Protein AF-A0A0P0M396-F1 (afdb_monomer)

Structure (mmCIF, N/CA/C/O backbone):
data_AF-A0A0P0M396-F1
#
_entry.id   AF-A0A0P0M396-F1
#
loop_
_atom_site.group_PDB
_atom_site.id
_atom_site.type_symbol
_atom_site.label_atom_id
_atom_site.label_alt_id
_atom_site.label_comp_id
_atom_site.label_asym_id
_atom_site.label_entity_id
_atom_site.label_seq_id
_atom_site.pdbx_PDB_ins_code
_atom_site.Cartn_x
_atom_site.Cartn_y
_atom_site.Cartn_z
_atom_site.occupancy
_atom_site.B_iso_or_equiv
_atom_site.auth_seq_id
_atom_site.auth_comp_id
_atom_site.auth_asym_id
_atom_site.auth_atom_id
_atom_site.pdbx_PDB_model_num
ATOM 1 N N . MET A 1 1 ? 6.995 9.177 -18.833 1.00 47.44 1 MET A N 1
ATOM 2 C CA . MET A 1 1 ? 6.572 8.705 -17.502 1.00 47.44 1 MET A CA 1
ATOM 3 C C . MET A 1 1 ? 5.441 7.715 -17.741 1.00 47.44 1 MET A C 1
ATOM 5 O O . MET A 1 1 ? 4.338 8.155 -18.024 1.00 47.44 1 MET A O 1
ATOM 9 N N . ASN A 1 2 ? 5.735 6.409 -17.761 1.00 59.56 2 ASN A N 1
ATOM 10 C CA . ASN A 1 2 ? 4.745 5.341 -18.008 1.00 59.56 2 ASN A CA 1
ATOM 11 C C . ASN A 1 2 ? 4.583 4.474 -16.750 1.00 59.56 2 ASN A C 1
ATOM 13 O O . ASN A 1 2 ? 4.504 3.249 -16.822 1.00 59.56 2 ASN A O 1
ATOM 17 N N . GLU A 1 3 ? 4.612 5.104 -15.582 1.00 72.69 3 GLU A N 1
ATOM 18 C CA . GLU A 1 3 ? 4.303 4.428 -14.331 1.00 72.69 3 GLU A CA 1
ATOM 19 C C . GLU A 1 3 ? 2.786 4.389 -14.206 1.00 72.69 3 GLU A C 1
ATOM 21 O O . GLU A 1 3 ? 2.126 5.425 -14.215 1.00 72.69 3 GLU A O 1
ATOM 26 N N . THR A 1 4 ? 2.222 3.187 -14.172 1.00 80.69 4 THR A N 1
ATOM 27 C CA . THR A 1 4 ? 0.774 3.005 -14.041 1.00 80.69 4 THR A CA 1
ATOM 28 C C . THR A 1 4 ? 0.522 2.187 -12.794 1.00 80.69 4 THR A C 1
ATOM 30 O O . THR A 1 4 ? 1.034 1.078 -12.669 1.00 80.69 4 THR A O 1
ATOM 33 N N . ILE A 1 5 ? -0.254 2.749 -11.871 1.00 85.38 5 ILE A N 1
ATOM 34 C CA . ILE A 1 5 ? -0.761 2.051 -10.692 1.00 85.38 5 ILE A CA 1
ATOM 35 C C . ILE A 1 5 ? -2.243 1.814 -10.951 1.00 85.38 5 ILE A C 1
ATOM 37 O O . ILE A 1 5 ? -3.024 2.759 -11.019 1.00 85.38 5 ILE A O 1
ATOM 41 N N . THR A 1 6 ? -2.621 0.554 -11.122 1.00 88.12 6 THR A N 1
ATOM 42 C CA . THR A 1 6 ? -4.011 0.156 -11.358 1.00 88.12 6 THR A CA 1
ATOM 43 C C . THR A 1 6 ? -4.530 -0.540 -10.115 1.00 88.12 6 THR A C 1
ATOM 45 O O . THR A 1 6 ? -3.885 -1.459 -9.621 1.00 88.12 6 THR A O 1
ATOM 48 N N . LEU A 1 7 ? -5.683 -0.124 -9.595 1.00 89.75 7 LEU A N 1
ATOM 49 C CA . LEU A 1 7 ? -6.388 -0.908 -8.585 1.00 89.75 7 LEU A CA 1
ATOM 50 C C . LEU A 1 7 ? -7.044 -2.103 -9.286 1.00 89.75 7 LEU A C 1
ATOM 52 O O . LEU A 1 7 ? -7.905 -1.922 -10.143 1.00 89.75 7 LEU A O 1
ATOM 56 N N . ASP A 1 8 ? -6.606 -3.304 -8.937 1.00 87.19 8 ASP A N 1
ATOM 57 C CA . ASP A 1 8 ? -7.063 -4.561 -9.525 1.00 87.19 8 ASP A CA 1
ATOM 58 C C . ASP A 1 8 ? -8.338 -5.057 -8.837 1.00 87.19 8 ASP A C 1
ATOM 60 O O . ASP A 1 8 ? -9.317 -5.417 -9.485 1.00 87.19 8 ASP A O 1
ATOM 64 N N . SER A 1 9 ? -8.344 -5.056 -7.502 1.00 88.25 9 SER A N 1
ATOM 65 C CA . SER A 1 9 ? -9.465 -5.537 -6.694 1.00 88.25 9 SER A CA 1
ATOM 66 C C . SER A 1 9 ? -9.430 -4.965 -5.283 1.00 88.25 9 SER A C 1
ATOM 68 O O . SER A 1 9 ? -8.364 -4.717 -4.720 1.00 88.25 9 SER A O 1
ATOM 70 N N . THR A 1 10 ? -10.607 -4.835 -4.679 1.00 89.62 10 THR A N 1
ATOM 71 C CA . THR A 1 10 ? -10.765 -4.516 -3.258 1.00 89.62 10 THR A CA 1
ATOM 72 C C . THR A 1 10 ? -11.542 -5.642 -2.602 1.00 89.62 10 THR A C 1
ATOM 74 O O . THR A 1 10 ? -12.633 -5.991 -3.045 1.00 89.62 10 THR A O 1
ATOM 77 N N . CYS A 1 11 ? -10.981 -6.223 -1.549 1.00 87.94 11 CYS A N 1
ATOM 78 C CA . CYS A 1 11 ? -11.591 -7.307 -0.797 1.00 87.94 11 CYS A CA 1
ATOM 79 C C . CYS A 1 11 ? -11.800 -6.859 0.645 1.00 87.94 11 CYS A C 1
ATOM 81 O O . CYS A 1 11 ? -10.835 -6.537 1.334 1.00 87.94 11 CYS A O 1
ATOM 83 N N . TYR A 1 12 ? -13.046 -6.843 1.106 1.00 87.00 12 TYR A N 1
ATOM 84 C CA . TYR A 1 12 ? -13.350 -6.607 2.511 1.00 87.00 12 TYR A CA 1
ATOM 85 C C . TYR A 1 12 ? -13.496 -7.937 3.245 1.00 87.00 12 TYR A C 1
ATOM 87 O O . TYR A 1 12 ? -14.237 -8.821 2.823 1.00 87.00 12 TYR A O 1
ATOM 95 N N . ASN A 1 13 ? -12.773 -8.071 4.348 1.00 85.06 13 ASN A N 1
ATOM 96 C CA . ASN A 1 13 ? -12.791 -9.228 5.215 1.00 85.06 13 ASN A CA 1
ATOM 97 C C . ASN A 1 13 ? -13.525 -8.878 6.511 1.00 85.06 13 ASN A C 1
ATOM 99 O O . ASN A 1 13 ? -12.951 -8.298 7.430 1.00 85.06 13 ASN A O 1
ATOM 103 N N . GLU A 1 14 ? -14.791 -9.277 6.595 1.00 81.25 14 GLU A N 1
ATOM 104 C CA . GLU A 1 14 ? -15.661 -9.012 7.748 1.00 81.25 14 GLU A CA 1
ATOM 105 C C . GLU A 1 14 ? -15.133 -9.637 9.047 1.00 81.25 14 GLU A C 1
ATOM 107 O O . GLU A 1 14 ? -15.259 -9.051 10.118 1.00 81.25 14 GLU A O 1
ATOM 112 N N . LYS A 1 15 ? -14.492 -10.812 8.963 1.00 80.94 15 LYS A N 1
ATOM 113 C CA . LYS A 1 15 ? -13.998 -11.547 10.143 1.00 80.94 15 LYS A CA 1
ATOM 114 C C . LYS A 1 15 ? -12.927 -10.797 10.924 1.00 80.94 15 LYS A C 1
ATOM 116 O O . LYS A 1 15 ? -12.869 -10.904 12.143 1.00 80.94 15 LYS A O 1
ATOM 121 N N . ASP A 1 16 ? -12.067 -10.098 10.201 1.00 77.69 16 ASP A N 1
ATOM 122 C CA . ASP A 1 16 ? -10.921 -9.376 10.753 1.00 77.69 16 ASP A CA 1
ATOM 123 C C . ASP A 1 16 ? -11.157 -7.857 10.688 1.00 77.69 16 ASP A C 1
ATOM 125 O O . ASP A 1 16 ? -10.267 -7.074 11.004 1.00 77.69 16 ASP A O 1
ATOM 129 N N . ASN A 1 17 ? -12.365 -7.456 10.254 1.00 83.62 17 ASN A N 1
ATOM 130 C CA . ASN A 1 17 ? -12.745 -6.100 9.879 1.00 83.62 17 ASN A CA 1
ATOM 131 C C . ASN A 1 17 ? -11.603 -5.426 9.110 1.00 83.62 17 ASN A C 1
ATOM 133 O O . ASN A 1 17 ? -11.049 -4.422 9.546 1.00 83.62 17 ASN A O 1
ATOM 137 N N . SER A 1 18 ? -11.167 -6.040 8.009 1.00 85.62 18 SER A N 1
ATOM 138 C CA . SER A 1 18 ? -10.013 -5.549 7.263 1.00 85.62 18 SER A CA 1
ATOM 139 C C . SER A 1 18 ? -10.263 -5.452 5.769 1.00 85.62 18 SER A C 1
ATOM 141 O O . SER A 1 18 ? -10.766 -6.375 5.140 1.00 85.62 18 SER A O 1
ATOM 143 N N . VAL A 1 19 ? -9.912 -4.313 5.177 1.00 87.75 19 VAL A N 1
ATOM 144 C CA . VAL A 1 19 ? -9.990 -4.091 3.731 1.00 87.75 19 VAL A CA 1
ATOM 145 C C . VAL A 1 19 ? -8.623 -4.351 3.118 1.00 87.75 19 VAL A C 1
ATOM 147 O O . VAL A 1 19 ? -7.633 -3.759 3.532 1.00 87.75 19 VAL A O 1
ATOM 150 N N . SER A 1 20 ? -8.565 -5.212 2.108 1.00 90.69 20 SER A N 1
ATOM 151 C CA . SER A 1 20 ? -7.383 -5.474 1.291 1.00 90.69 20 SER A CA 1
ATOM 152 C C . SER A 1 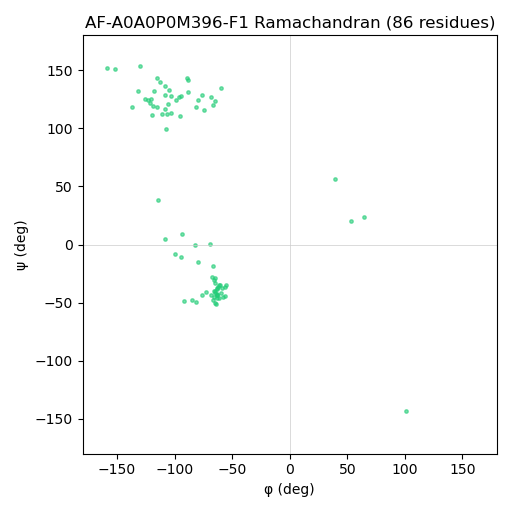20 ? -7.558 -4.900 -0.108 1.00 90.69 20 SER A C 1
ATOM 154 O O . SER A 1 20 ? -8.410 -5.348 -0.870 1.00 90.69 20 SER A O 1
ATOM 156 N N . TYR A 1 21 ? -6.719 -3.936 -0.452 1.00 89.88 21 TYR A N 1
ATOM 157 C CA . TYR A 1 21 ? -6.613 -3.332 -1.769 1.00 89.88 21 TYR A CA 1
ATOM 158 C C . TYR A 1 21 ? -5.450 -3.961 -2.536 1.00 89.88 21 TYR A C 1
ATOM 160 O O . TYR A 1 21 ? -4.309 -3.957 -2.069 1.00 89.88 21 TYR A O 1
ATOM 168 N N . PHE A 1 22 ? -5.742 -4.490 -3.717 1.00 91.00 22 PHE A N 1
ATOM 169 C CA . PHE A 1 22 ? -4.786 -5.124 -4.615 1.00 91.00 22 PHE A CA 1
ATOM 170 C C . PHE A 1 22 ? -4.466 -4.152 -5.746 1.00 91.00 22 PHE A C 1
ATOM 172 O O . PHE A 1 22 ? -5.335 -3.840 -6.553 1.00 91.00 22 PHE A O 1
ATOM 179 N N . TYR A 1 23 ? -3.229 -3.673 -5.805 1.00 89.69 23 TYR A N 1
ATOM 180 C CA . TYR A 1 23 ? -2.736 -2.775 -6.842 1.00 89.69 23 TYR A CA 1
ATOM 181 C C . TYR A 1 23 ? -1.769 -3.508 -7.761 1.00 89.69 23 TYR A C 1
ATOM 183 O O . TYR A 1 23 ? -0.875 -4.203 -7.291 1.00 89.69 23 TYR A O 1
ATOM 191 N N . SER A 1 24 ? -1.902 -3.294 -9.061 1.00 89.38 24 SER A N 1
ATOM 192 C CA . SER A 1 24 ? -0.987 -3.760 -10.097 1.00 89.38 24 SER A CA 1
ATOM 193 C C . SER A 1 24 ? -0.179 -2.567 -10.603 1.00 89.38 24 SER A C 1
ATOM 195 O O . SER A 1 24 ? -0.754 -1.587 -11.079 1.00 89.38 24 SER A O 1
ATOM 197 N N . VAL A 1 25 ? 1.148 -2.628 -10.481 1.00 88.19 25 VAL A N 1
ATOM 198 C CA . VAL A 1 25 ? 2.060 -1.551 -10.892 1.00 88.19 25 VAL A CA 1
ATOM 199 C C . VAL A 1 25 ? 2.913 -1.963 -12.083 1.00 88.19 25 VAL A C 1
ATOM 201 O O . VAL A 1 25 ? 3.385 -3.094 -12.158 1.00 88.19 25 VAL A O 1
ATOM 204 N N . THR A 1 26 ? 3.121 -1.041 -13.020 1.00 86.06 26 THR A N 1
ATOM 205 C CA . THR A 1 26 ? 4.002 -1.220 -14.186 1.00 86.06 26 THR A CA 1
ATOM 206 C C . THR A 1 26 ? 4.957 -0.036 -14.326 1.00 86.06 26 THR A C 1
ATOM 208 O O . THR A 1 26 ? 4.620 1.073 -13.911 1.00 86.06 26 THR A O 1
ATOM 211 N N . GLY A 1 27 ? 6.124 -0.240 -14.944 1.00 83.12 27 GLY A N 1
ATOM 212 C CA . GLY A 1 27 ? 7.161 0.792 -15.096 1.00 83.12 27 GLY A CA 1
ATOM 213 C C . GLY A 1 27 ? 8.290 0.627 -14.074 1.00 83.12 27 GLY A C 1
ATOM 214 O O . GLY A 1 27 ? 8.652 -0.498 -13.747 1.00 83.12 27 GLY A O 1
ATOM 215 N N . GLU A 1 28 ? 8.848 1.721 -13.549 1.00 80.19 28 GLU A N 1
ATOM 216 C CA . GLU A 1 28 ? 9.910 1.658 -12.523 1.00 80.19 28 GLU A CA 1
ATOM 217 C C . GLU A 1 28 ? 9.416 1.067 -11.193 1.00 80.19 28 GLU A C 1
ATOM 219 O O . GLU A 1 28 ? 10.158 0.353 -10.517 1.00 80.19 28 GLU A O 1
ATOM 224 N N . LEU A 1 29 ? 8.134 1.266 -10.868 1.00 77.00 29 LEU A N 1
ATOM 225 C CA . LEU A 1 29 ? 7.480 0.647 -9.712 1.00 77.00 29 LEU A CA 1
ATOM 226 C C . LEU A 1 29 ? 7.335 -0.877 -9.834 1.00 77.00 29 LEU A C 1
ATOM 228 O O . LEU A 1 29 ? 7.192 -1.541 -8.814 1.00 77.00 29 LEU A O 1
ATOM 232 N N . ASP A 1 30 ? 7.432 -1.449 -11.041 1.00 80.81 30 ASP A N 1
ATOM 233 C CA . ASP A 1 30 ? 7.465 -2.907 -11.265 1.00 80.81 30 ASP A CA 1
ATOM 234 C C . ASP A 1 30 ? 8.775 -3.552 -10.764 1.00 80.81 30 ASP A C 1
ATOM 236 O O . ASP A 1 30 ? 8.977 -4.760 -10.876 1.00 80.81 30 ASP A O 1
ATOM 240 N N . ASN A 1 31 ? 9.687 -2.755 -10.200 1.00 82.88 31 ASN A N 1
ATOM 241 C CA . ASN A 1 31 ? 10.933 -3.219 -9.622 1.00 82.88 31 ASN A CA 1
ATOM 242 C C . ASN A 1 31 ? 10.802 -3.420 -8.103 1.00 82.88 31 ASN A C 1
ATOM 244 O O . ASN A 1 31 ? 10.746 -2.466 -7.322 1.00 82.88 31 ASN A O 1
ATOM 248 N N . ALA A 1 32 ? 10.837 -4.684 -7.672 1.00 80.38 32 ALA A N 1
ATOM 249 C CA . ALA A 1 32 ? 10.793 -5.053 -6.255 1.00 80.38 32 ALA A CA 1
ATOM 250 C C . ALA A 1 32 ? 11.909 -4.389 -5.440 1.00 80.38 32 ALA A C 1
ATOM 252 O O . ALA A 1 32 ? 11.678 -3.979 -4.307 1.00 80.38 32 ALA A O 1
ATOM 253 N N . THR A 1 33 ? 13.104 -4.239 -6.018 1.00 84.12 33 THR A N 1
ATOM 254 C CA . THR A 1 33 ? 14.229 -3.570 -5.358 1.00 84.12 33 THR A CA 1
ATOM 255 C C . THR A 1 33 ? 13.901 -2.107 -5.090 1.00 84.12 33 THR A C 1
ATOM 257 O O . THR A 1 33 ? 14.133 -1.638 -3.984 1.00 84.12 33 THR A O 1
ATOM 260 N N . TYR A 1 34 ? 13.295 -1.408 -6.054 1.00 84.31 34 TYR A N 1
ATOM 261 C CA . TYR A 1 34 ? 12.909 -0.005 -5.901 1.00 84.31 34 TYR A CA 1
ATOM 262 C C . TYR A 1 34 ? 11.838 0.172 -4.818 1.00 84.31 34 TYR A C 1
ATOM 264 O O . TYR A 1 34 ? 12.023 0.955 -3.883 1.00 84.31 34 TYR A O 1
ATOM 272 N N . MET A 1 35 ? 10.754 -0.616 -4.884 1.00 82.12 35 MET A N 1
ATOM 273 C CA . MET A 1 35 ? 9.713 -0.587 -3.850 1.00 82.12 35 MET A CA 1
ATOM 274 C C . MET A 1 35 ? 10.270 -0.929 -2.469 1.00 82.12 35 MET A C 1
ATOM 276 O O . MET A 1 35 ? 9.852 -0.323 -1.487 1.00 82.12 35 MET A O 1
ATOM 280 N N . ASN A 1 36 ? 11.215 -1.870 -2.380 1.00 84.56 36 ASN A N 1
ATOM 281 C CA . ASN A 1 36 ? 11.806 -2.271 -1.110 1.00 84.56 36 ASN A CA 1
ATOM 282 C C . ASN A 1 36 ? 12.764 -1.203 -0.550 1.00 84.56 36 ASN A C 1
ATOM 284 O O . ASN A 1 36 ? 12.723 -0.900 0.639 1.00 84.56 36 ASN A O 1
ATOM 288 N N . THR A 1 37 ? 13.580 -0.571 -1.399 1.00 88.19 37 THR A N 1
ATOM 289 C CA . THR A 1 37 ? 14.461 0.543 -1.008 1.00 88.19 37 THR A CA 1
ATOM 290 C C . THR A 1 37 ? 13.660 1.721 -0.457 1.00 88.19 37 THR A C 1
ATOM 292 O O . THR A 1 37 ? 14.033 2.301 0.561 1.00 88.19 37 THR A O 1
ATOM 295 N N . HIS A 1 38 ? 12.527 2.042 -1.082 1.00 86.19 38 HIS A N 1
ATOM 296 C CA . HIS A 1 38 ? 11.641 3.122 -0.648 1.00 86.19 38 HIS A CA 1
ATOM 297 C C . HIS A 1 38 ? 10.513 2.652 0.282 1.00 86.19 38 HIS A C 1
ATOM 299 O O . HIS A 1 38 ? 9.631 3.439 0.623 1.00 86.19 38 HIS A O 1
ATOM 305 N N . TYR A 1 39 ? 10.540 1.397 0.742 1.00 85.38 39 TYR A N 1
ATOM 306 C CA . TYR A 1 39 ? 9.446 0.782 1.498 1.00 85.38 39 TYR A CA 1
ATOM 307 C C . TYR A 1 39 ? 9.079 1.579 2.748 1.00 85.38 39 TYR A C 1
ATOM 309 O O . TYR A 1 39 ? 7.904 1.817 3.013 1.00 85.38 39 TYR A O 1
ATOM 317 N N . ALA A 1 40 ? 10.082 2.033 3.505 1.00 87.38 40 ALA A N 1
ATOM 318 C CA . ALA A 1 40 ? 9.862 2.834 4.706 1.00 87.38 40 ALA A CA 1
ATOM 319 C C . ALA A 1 40 ? 9.182 4.176 4.388 1.00 87.38 40 ALA A C 1
ATOM 321 O O . ALA A 1 40 ? 8.229 4.551 5.068 1.00 87.38 40 ALA A O 1
ATOM 322 N N . ALA A 1 41 ? 9.622 4.855 3.324 1.00 89.25 41 ALA A N 1
ATOM 323 C CA . ALA A 1 41 ? 9.049 6.126 2.891 1.00 89.25 41 ALA A CA 1
ATOM 324 C C . ALA A 1 41 ? 7.601 5.955 2.406 1.00 89.25 41 ALA A C 1
ATOM 326 O O . ALA A 1 41 ? 6.727 6.708 2.827 1.00 89.25 41 ALA A O 1
ATOM 327 N N . PHE A 1 42 ? 7.324 4.925 1.597 1.00 87.00 42 PHE A N 1
ATOM 328 C CA . PHE A 1 42 ? 5.965 4.600 1.155 1.00 87.00 42 PHE A CA 1
ATOM 329 C C . PHE A 1 42 ? 5.055 4.249 2.324 1.00 87.00 42 PHE A C 1
ATOM 331 O O . PHE A 1 42 ? 3.946 4.770 2.415 1.00 87.00 42 PHE A O 1
ATOM 338 N N . LYS A 1 43 ? 5.529 3.404 3.246 1.00 88.44 43 LYS A N 1
ATOM 339 C CA . LYS A 1 43 ? 4.769 3.049 4.443 1.00 88.44 43 LYS A CA 1
ATOM 340 C C . LYS A 1 43 ? 4.419 4.294 5.250 1.00 88.44 43 LYS A C 1
ATOM 342 O O . LYS A 1 43 ? 3.279 4.420 5.676 1.00 88.44 43 LYS A O 1
ATOM 347 N N . GLN A 1 44 ? 5.375 5.196 5.450 1.00 88.75 44 GLN A N 1
ATOM 348 C CA . GLN A 1 44 ? 5.162 6.412 6.225 1.00 88.75 44 GLN A CA 1
ATOM 349 C C . GLN A 1 44 ? 4.211 7.384 5.519 1.00 88.75 44 GLN A C 1
ATOM 351 O O . GLN A 1 44 ? 3.302 7.888 6.162 1.00 88.75 44 GLN A O 1
ATOM 356 N N . ALA A 1 45 ? 4.356 7.592 4.208 1.00 88.25 45 ALA A N 1
ATOM 357 C CA . ALA A 1 45 ? 3.453 8.442 3.432 1.00 88.25 45 ALA A CA 1
ATOM 358 C C . ALA A 1 45 ? 2.016 7.897 3.407 1.00 88.25 45 ALA A C 1
ATOM 360 O O . ALA A 1 45 ? 1.065 8.649 3.584 1.00 88.25 45 ALA A O 1
ATOM 361 N N . LEU A 1 46 ? 1.852 6.580 3.239 1.00 86.44 46 LEU A N 1
ATOM 362 C CA . LEU A 1 46 ? 0.548 5.921 3.326 1.00 86.44 46 LEU A CA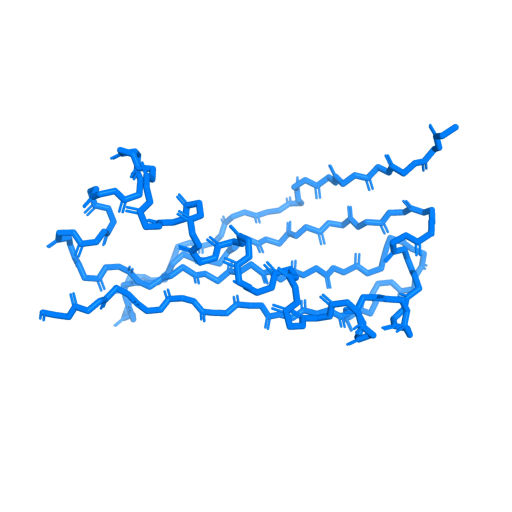 1
ATOM 363 C C . LEU A 1 46 ? -0.026 6.002 4.741 1.00 86.44 46 LEU A C 1
ATOM 365 O O . LEU A 1 46 ? -1.221 6.223 4.895 1.00 86.44 46 LEU A O 1
ATOM 369 N N . GLN A 1 47 ? 0.808 5.845 5.771 1.00 86.44 47 GLN A N 1
ATOM 370 C CA . GLN A 1 47 ? 0.368 5.989 7.154 1.00 86.44 47 GLN A CA 1
ATOM 371 C C . GLN A 1 47 ? -0.120 7.406 7.431 1.00 86.44 47 GLN A C 1
ATOM 373 O O . GLN A 1 47 ? -1.187 7.553 8.008 1.00 86.44 47 GLN A O 1
ATOM 378 N N . ASP A 1 48 ? 0.625 8.416 6.989 1.00 87.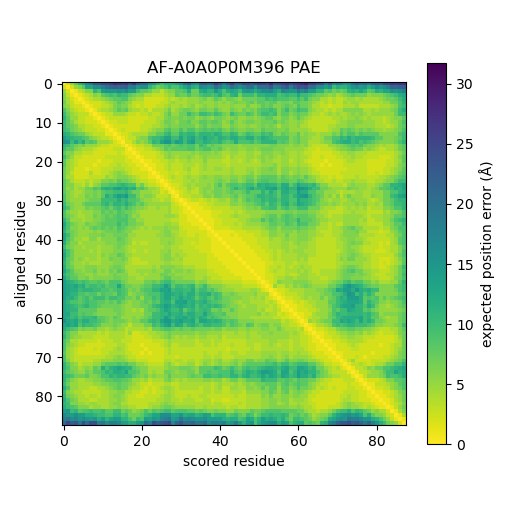44 48 ASP A N 1
ATOM 379 C CA . ASP A 1 48 ? 0.275 9.826 7.140 1.00 87.44 48 ASP A CA 1
ATOM 380 C C . ASP A 1 48 ? -1.000 10.175 6.360 1.00 87.44 48 ASP A C 1
ATOM 382 O O . ASP A 1 48 ? -1.886 10.836 6.889 1.00 87.44 48 ASP A O 1
ATOM 386 N N . ALA A 1 49 ? -1.167 9.634 5.149 1.00 84.44 49 ALA A N 1
ATOM 387 C CA . ALA A 1 49 ? -2.402 9.775 4.383 1.00 84.44 49 ALA A CA 1
ATOM 388 C C . ALA A 1 49 ? -3.589 9.092 5.077 1.00 84.44 49 ALA A C 1
ATOM 390 O O . ALA A 1 49 ? -4.673 9.658 5.132 1.00 84.44 49 ALA A O 1
ATOM 391 N N . VAL A 1 50 ? -3.397 7.898 5.643 1.00 81.44 50 VAL A N 1
ATOM 392 C CA . VAL A 1 50 ? -4.427 7.218 6.443 1.00 81.44 50 VAL A CA 1
ATOM 393 C C . VAL A 1 50 ? -4.699 7.972 7.749 1.00 81.44 50 VAL A C 1
ATOM 395 O O . VAL A 1 50 ? -5.811 7.884 8.257 1.00 81.44 50 VAL A O 1
ATOM 398 N N . ASP A 1 51 ? -3.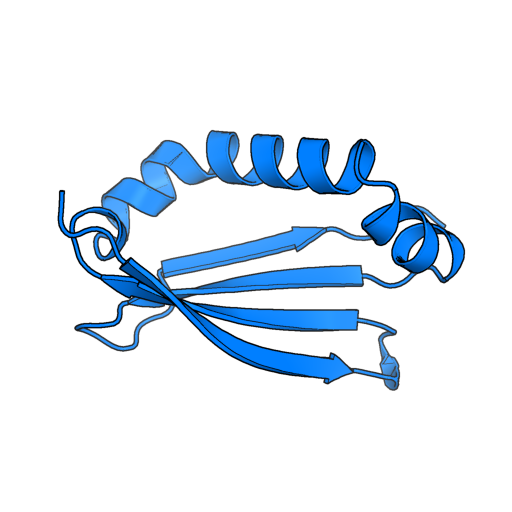720 8.703 8.290 1.00 82.19 51 ASP A N 1
ATOM 399 C CA . ASP A 1 51 ? -3.843 9.514 9.508 1.00 82.19 51 ASP A CA 1
ATOM 400 C C . ASP A 1 51 ? -4.592 10.816 9.321 1.00 82.19 51 ASP A C 1
ATOM 402 O O . ASP A 1 51 ? -5.479 11.131 10.111 1.00 82.19 51 ASP A O 1
ATOM 406 N N . ASN A 1 52 ? -4.293 11.504 8.229 1.00 83.94 52 ASN A N 1
ATOM 407 C CA . ASN A 1 52 ? -4.860 12.803 7.918 1.00 83.94 52 ASN A CA 1
ATOM 408 C C . ASN A 1 52 ? -6.105 12.726 7.018 1.00 83.94 52 ASN A C 1
ATOM 410 O O . ASN A 1 52 ? -6.775 13.740 6.826 1.00 83.94 52 ASN A O 1
ATOM 414 N N . SER A 1 53 ? -6.428 11.567 6.431 1.00 80.44 53 SER A N 1
ATOM 415 C CA . SER A 1 53 ? -7.593 11.434 5.551 1.00 80.44 53 SER A CA 1
ATOM 416 C C . SER A 1 53 ? -8.893 11.292 6.338 1.00 80.44 53 SER A C 1
ATOM 418 O O . SER A 1 53 ? -9.079 10.358 7.117 1.00 80.44 53 SER A O 1
ATOM 420 N N . VAL A 1 54 ? -9.836 12.187 6.041 1.00 78.38 54 VAL A N 1
ATOM 421 C CA . VAL A 1 54 ? -11.202 12.170 6.582 1.00 78.38 54 VAL A CA 1
ATOM 422 C C . VAL A 1 54 ? -11.954 10.905 6.157 1.00 78.38 54 VAL A C 1
ATOM 424 O O . VAL A 1 54 ? -12.681 10.331 6.958 1.00 78.38 54 VAL A O 1
ATOM 42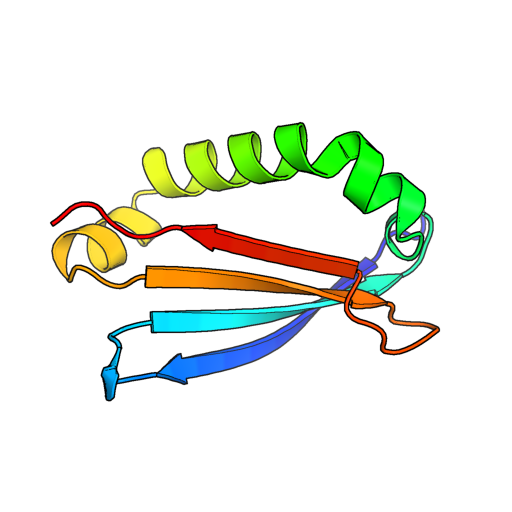7 N N . GLU A 1 55 ? -11.738 10.409 4.936 1.00 75.88 55 GLU A N 1
ATOM 428 C CA . GLU A 1 55 ? -12.347 9.152 4.467 1.00 75.88 55 GLU A CA 1
ATOM 429 C C . GLU A 1 55 ? -11.838 7.948 5.273 1.00 75.88 55 GLU A C 1
ATOM 431 O O . GLU A 1 55 ? -12.572 6.998 5.534 1.00 75.88 55 GLU A O 1
ATOM 436 N N . MET A 1 56 ? -10.578 8.005 5.713 1.00 76.06 56 MET A N 1
ATOM 437 C CA . MET A 1 56 ? -9.965 6.973 6.550 1.00 76.06 56 MET A CA 1
ATOM 438 C C . MET A 1 56 ? -10.358 7.097 8.027 1.00 76.06 56 MET A C 1
ATOM 440 O O . MET A 1 56 ? -10.198 6.137 8.783 1.00 76.06 56 MET A O 1
ATOM 444 N N . GLU A 1 57 ? -10.923 8.234 8.439 1.00 75.88 57 GLU A N 1
ATOM 445 C CA . GLU A 1 57 ? -11.422 8.459 9.796 1.00 75.88 57 GLU A CA 1
ATOM 446 C C . GLU A 1 57 ? -12.572 7.505 10.142 1.00 75.88 57 GLU A C 1
ATOM 448 O O . GLU A 1 57 ? -12.626 6.984 11.256 1.00 75.88 57 GLU A O 1
ATOM 453 N N . GLU A 1 58 ? -13.468 7.219 9.193 1.00 73.06 58 GLU A N 1
ATOM 454 C CA . GLU A 1 58 ? -14.554 6.259 9.408 1.00 73.06 58 GLU A CA 1
ATOM 455 C C . GLU A 1 58 ? -13.997 4.854 9.636 1.00 73.06 58 GLU A C 1
ATOM 457 O O . GLU A 1 58 ? -14.273 4.244 10.669 1.00 73.06 58 GLU A O 1
ATOM 462 N N . TYR A 1 59 ? -13.123 4.374 8.747 1.00 75.75 59 TYR A N 1
ATOM 463 C CA . TYR A 1 59 ? -12.449 3.083 8.916 1.00 75.75 59 TYR A CA 1
ATOM 464 C C . TYR A 1 59 ? -11.695 3.000 10.250 1.00 75.75 59 TYR A C 1
ATOM 466 O O . TYR A 1 59 ? -11.704 1.954 10.898 1.00 75.75 59 TYR A O 1
ATOM 474 N N . ARG A 1 60 ? -11.116 4.111 10.722 1.00 71.69 60 ARG A N 1
ATOM 475 C CA . ARG A 1 60 ? -10.484 4.186 12.045 1.00 71.69 60 ARG A CA 1
ATOM 476 C C . ARG A 1 60 ? -11.465 4.056 13.194 1.00 71.69 60 ARG A C 1
ATOM 478 O O . ARG A 1 60 ? -11.237 3.244 14.086 1.00 71.69 60 ARG A O 1
ATOM 485 N N . LYS A 1 61 ? -12.573 4.796 13.151 1.00 74.88 61 LYS A N 1
ATOM 486 C CA . LYS A 1 61 ? -13.640 4.727 14.162 1.00 74.88 61 LYS A CA 1
ATOM 487 C C . LYS A 1 61 ? -14.259 3.335 14.257 1.00 74.88 61 LYS A C 1
ATOM 489 O O . LYS A 1 61 ? -14.610 2.900 15.349 1.00 74.88 61 LYS A O 1
ATOM 494 N N . PHE A 1 62 ? -14.364 2.628 13.134 1.00 74.31 62 PHE A N 1
ATOM 495 C CA . PHE A 1 62 ? -14.870 1.256 13.091 1.00 74.31 62 PHE A CA 1
ATOM 496 C C . PHE A 1 62 ? -13.815 0.195 13.448 1.00 74.31 62 PHE A C 1
ATOM 498 O O . PHE A 1 62 ? -14.133 -0.996 13.468 1.00 74.31 62 PHE A O 1
ATOM 505 N N . GLY A 1 63 ? -12.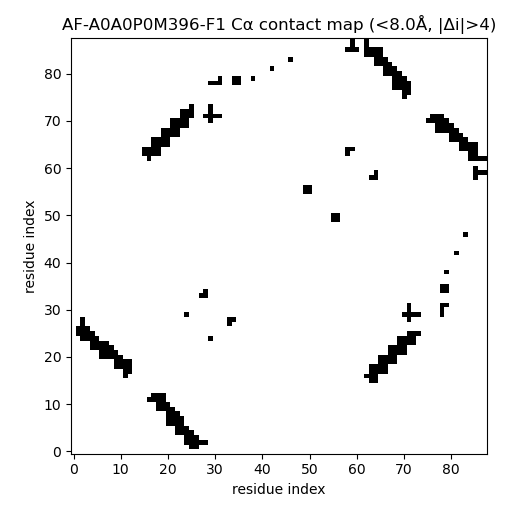572 0.596 13.749 1.00 76.06 63 GLY A N 1
ATOM 506 C CA . GLY A 1 63 ? -11.471 -0.327 14.028 1.00 76.06 63 GLY A CA 1
ATOM 507 C C . GLY A 1 63 ? -11.088 -1.181 12.817 1.00 76.06 63 GLY A C 1
ATOM 508 O O . GLY A 1 63 ? -10.546 -2.275 12.981 1.00 76.06 63 GLY A O 1
ATOM 509 N N . THR A 1 64 ? -11.397 -0.712 11.607 1.00 82.62 64 THR A N 1
ATOM 510 C CA . THR A 1 64 ? -11.117 -1.419 10.365 1.00 82.62 64 THR A CA 1
ATOM 511 C C . THR A 1 64 ? -9.636 -1.306 10.030 1.00 82.62 64 THR A C 1
ATOM 513 O O . THR A 1 64 ? -9.066 -0.212 10.008 1.00 82.62 64 THR A O 1
ATOM 516 N N . SER A 1 65 ? -8.992 -2.438 9.761 1.00 84.94 65 SER A N 1
ATOM 517 C CA . SER A 1 65 ? -7.597 -2.467 9.313 1.00 84.94 65 SER A CA 1
ATOM 518 C C . SER A 1 65 ? -7.519 -2.367 7.793 1.00 84.94 65 SER A C 1
ATOM 520 O O . SER A 1 65 ? -8.325 -2.958 7.081 1.00 84.94 65 SER A O 1
ATOM 522 N N . ILE A 1 66 ? -6.541 -1.639 7.267 1.00 87.12 66 ILE A N 1
ATOM 523 C CA . ILE A 1 66 ? -6.412 -1.409 5.828 1.00 87.12 66 ILE A CA 1
ATOM 524 C C . ILE A 1 66 ? -5.106 -2.000 5.326 1.00 87.12 66 ILE A C 1
ATOM 526 O O . ILE A 1 66 ? -4.036 -1.773 5.890 1.00 87.12 66 ILE A O 1
ATOM 530 N N . ARG A 1 67 ? -5.187 -2.755 4.236 1.00 90.06 67 ARG A N 1
ATOM 531 C CA . ARG A 1 67 ? -4.067 -3.456 3.630 1.00 90.06 67 ARG A CA 1
ATOM 532 C C . ARG A 1 67 ? -3.913 -3.030 2.181 1.00 90.06 67 ARG A C 1
ATOM 534 O O . ARG A 1 67 ? -4.841 -3.166 1.400 1.00 90.06 67 ARG A O 1
ATOM 541 N N . TYR A 1 68 ? -2.734 -2.545 1.823 1.00 89.25 68 TYR A N 1
ATOM 542 C CA . TYR A 1 68 ? -2.367 -2.144 0.470 1.00 89.25 68 TYR A CA 1
ATOM 543 C C . TYR A 1 68 ? -1.335 -3.132 -0.054 1.00 89.25 68 TYR A C 1
ATOM 545 O O . TYR A 1 68 ? -0.222 -3.200 0.466 1.00 89.25 68 TYR A O 1
ATOM 553 N N . ILE A 1 69 ? -1.698 -3.925 -1.053 1.00 91.12 69 ILE A N 1
ATOM 554 C CA . ILE A 1 69 ? -0.851 -4.978 -1.608 1.00 91.12 69 ILE A CA 1
ATOM 555 C C . ILE A 1 69 ? -0.527 -4.612 -3.049 1.00 91.12 69 ILE A C 1
ATOM 557 O O . ILE A 1 69 ? -1.420 -4.504 -3.878 1.00 91.12 69 ILE A O 1
ATOM 561 N N . TYR A 1 70 ? 0.755 -4.428 -3.338 1.00 89.44 70 TYR A N 1
ATOM 562 C CA . TYR A 1 70 ? 1.256 -4.046 -4.650 1.00 89.44 70 TYR A CA 1
ATOM 563 C C . TYR A 1 70 ? 1.855 -5.262 -5.354 1.00 89.44 70 TYR A C 1
ATOM 565 O O . TYR A 1 70 ? 2.728 -5.945 -4.811 1.00 89.44 70 TYR A O 1
ATOM 573 N N . TYR A 1 71 ? 1.402 -5.509 -6.575 1.00 90.00 71 TYR A N 1
ATOM 574 C CA . TYR A 1 71 ? 1.820 -6.586 -7.456 1.00 90.00 71 TYR A CA 1
ATOM 575 C C . TYR A 1 71 ? 2.501 -6.029 -8.695 1.00 90.00 71 TYR A C 1
ATOM 577 O O . TYR A 1 71 ? 2.099 -5.012 -9.252 1.00 90.00 71 TYR A O 1
ATOM 585 N N . SER A 1 72 ? 3.514 -6.753 -9.148 1.00 88.31 72 SER A N 1
ATOM 586 C CA . SER A 1 72 ? 4.167 -6.526 -10.428 1.00 88.31 72 SER A CA 1
ATOM 587 C C . SER A 1 72 ? 3.195 -6.841 -11.557 1.00 88.31 72 SER A C 1
ATOM 589 O O . SER A 1 72 ? 2.748 -7.982 -11.676 1.00 88.31 72 SER A O 1
ATOM 591 N N . GLY A 1 73 ? 2.886 -5.866 -12.405 1.00 82.75 73 GLY A N 1
ATOM 592 C CA . GLY A 1 73 ? 2.066 -6.089 -13.592 1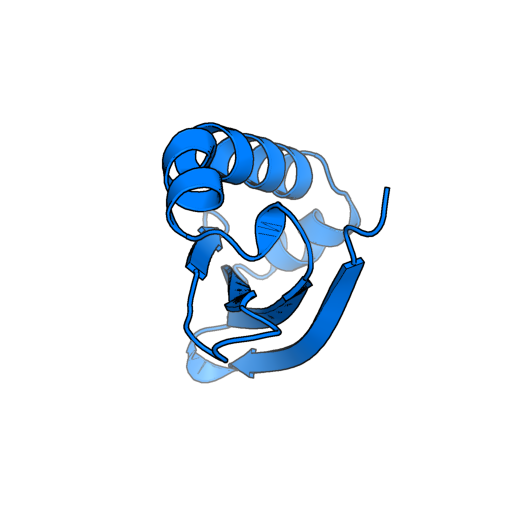.00 82.75 73 GLY A CA 1
ATOM 593 C C . GLY A 1 73 ? 2.747 -7.024 -14.596 1.00 82.75 73 GLY A C 1
ATOM 594 O O . GLY A 1 73 ? 2.063 -7.784 -15.281 1.00 82.75 73 GLY A O 1
ATOM 595 N N . SER A 1 74 ? 4.086 -7.045 -14.633 1.00 80.12 74 SER A N 1
ATOM 596 C CA . SER A 1 74 ? 4.846 -7.915 -15.543 1.00 80.12 74 SER A CA 1
ATOM 597 C C . SER A 1 74 ? 4.974 -9.348 -15.018 1.00 80.12 74 SER A C 1
ATOM 599 O O . SER A 1 74 ? 4.713 -10.309 -15.738 1.00 80.12 74 SER A O 1
ATOM 601 N N . SER A 1 75 ? 5.380 -9.512 -13.754 1.00 81.00 75 SER A N 1
ATOM 602 C CA . SER A 1 75 ? 5.704 -10.821 -13.162 1.00 81.00 75 SER A CA 1
ATOM 603 C C . SER A 1 75 ? 4.576 -11.411 -12.313 1.00 81.00 75 SER A C 1
ATOM 605 O O . SER A 1 75 ? 4.703 -12.544 -11.847 1.00 81.00 75 SER A O 1
ATOM 607 N N . LYS A 1 76 ? 3.506 -10.648 -12.044 1.00 80.19 76 LYS A N 1
ATOM 608 C CA . LYS A 1 76 ? 2.408 -10.987 -11.114 1.00 80.19 76 LYS A CA 1
ATOM 609 C C . LYS A 1 76 ? 2.873 -11.379 -9.708 1.00 80.19 76 LYS A C 1
ATOM 611 O O . LYS A 1 76 ? 2.153 -12.032 -8.956 1.00 80.19 76 LYS A O 1
ATOM 616 N N . ARG A 1 77 ? 4.094 -10.991 -9.338 1.00 86.38 77 ARG A N 1
ATOM 617 C CA . ARG A 1 77 ? 4.666 -1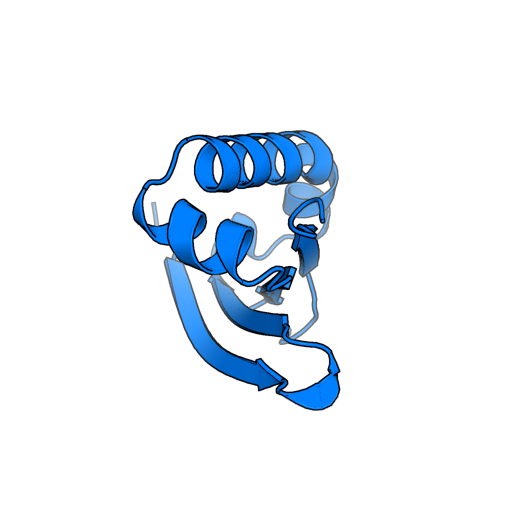1.229 -8.010 1.00 86.38 77 ARG A CA 1
ATOM 618 C C . ARG A 1 77 ? 4.310 -10.081 -7.087 1.00 86.38 77 ARG A C 1
ATOM 620 O O . ARG A 1 77 ? 4.303 -8.930 -7.512 1.00 86.38 77 ARG A O 1
ATOM 627 N N . GLN A 1 78 ? 4.054 -10.399 -5.824 1.00 88.44 78 GLN A N 1
ATOM 628 C CA . GLN A 1 78 ? 3.884 -9.383 -4.796 1.00 88.44 78 GLN A CA 1
ATOM 629 C C . GLN A 1 78 ? 5.207 -8.632 -4.615 1.00 88.44 78 GLN A C 1
ATOM 631 O O . GLN A 1 78 ? 6.240 -9.245 -4.346 1.00 88.44 78 GLN A O 1
ATOM 636 N N . LEU A 1 79 ? 5.160 -7.316 -4.780 1.00 88.06 79 LEU A N 1
ATOM 637 C CA . LEU A 1 79 ? 6.302 -6.421 -4.634 1.00 88.06 79 LEU A CA 1
ATOM 638 C C . LEU A 1 79 ? 6.395 -5.898 -3.204 1.00 88.06 79 LEU A C 1
ATOM 640 O O . LEU A 1 79 ? 7.448 -5.966 -2.579 1.00 88.06 79 LEU A O 1
ATOM 644 N N . ALA A 1 80 ? 5.272 -5.414 -2.674 1.00 88.31 80 ALA A N 1
ATOM 645 C CA . ALA A 1 80 ? 5.180 -4.869 -1.329 1.00 88.31 80 ALA A CA 1
ATOM 646 C C . ALA A 1 80 ? 3.768 -5.059 -0.771 1.00 88.31 80 ALA A C 1
ATOM 648 O O . ALA A 1 80 ? 2.791 -5.087 -1.516 1.00 88.31 80 ALA A O 1
ATOM 649 N N . ALA A 1 81 ? 3.657 -5.176 0.549 1.00 89.88 81 ALA A N 1
ATOM 650 C CA . ALA A 1 81 ? 2.374 -5.196 1.233 1.00 89.88 81 ALA A CA 1
ATOM 651 C C . ALA A 1 81 ? 2.453 -4.333 2.488 1.00 89.88 81 ALA A C 1
ATOM 653 O O . ALA A 1 81 ? 3.216 -4.626 3.405 1.00 89.88 81 ALA A O 1
ATOM 654 N N . PHE A 1 82 ? 1.633 -3.295 2.541 1.00 89.94 82 PHE A N 1
ATOM 655 C CA . PHE A 1 82 ? 1.519 -2.400 3.678 1.00 89.94 82 PHE A CA 1
ATOM 656 C C . PHE A 1 82 ? 0.227 -2.712 4.413 1.00 89.94 82 PHE A C 1
ATOM 658 O O . PHE A 1 82 ? -0.815 -2.907 3.799 1.00 89.94 82 PHE A O 1
ATOM 665 N N . SER A 1 83 ? 0.297 -2.822 5.733 1.00 87.31 83 SER A N 1
ATOM 666 C CA . SER A 1 83 ? -0.872 -3.054 6.581 1.00 87.31 83 SER A CA 1
ATOM 667 C C . SER A 1 83 ? -0.891 -1.964 7.641 1.00 87.31 83 SER A C 1
ATOM 669 O O . SER A 1 83 ? 0.113 -1.760 8.328 1.00 87.31 83 SER A O 1
ATOM 671 N N . PHE A 1 84 ? -2.008 -1.256 7.730 1.00 85.75 84 PHE A N 1
ATOM 672 C CA . PHE A 1 84 ? -2.248 -0.177 8.670 1.00 85.75 84 PHE A CA 1
ATOM 673 C C . PHE A 1 84 ? -3.430 -0.579 9.530 1.00 85.75 84 PHE A C 1
ATOM 675 O O . PHE A 1 84 ? -4.560 -0.680 9.052 1.00 85.75 84 PHE A O 1
ATOM 682 N N . ASN A 1 85 ? -3.149 -0.838 10.798 1.00 77.25 85 ASN A N 1
ATOM 683 C CA . ASN A 1 85 ? -4.197 -1.118 11.755 1.00 77.25 85 ASN A CA 1
ATOM 684 C C . ASN A 1 85 ? -4.648 0.207 12.342 1.00 77.25 85 ASN A C 1
ATOM 686 O O . ASN A 1 85 ? -3.826 1.012 12.786 1.00 77.25 85 ASN A O 1
ATOM 690 N N . SER A 1 86 ? -5.955 0.404 12.356 1.00 66.38 86 SER A N 1
ATOM 691 C CA . SER A 1 86 ? -6.545 1.500 13.099 1.00 66.38 86 SER A CA 1
ATOM 692 C C . SER A 1 86 ? -6.367 1.224 14.596 1.00 66.38 86 SER A C 1
ATOM 694 O O . SER A 1 86 ? -6.686 0.114 15.039 1.00 66.38 86 SER A O 1
ATOM 696 N N . PRO A 1 87 ? -5.806 2.163 15.379 1.00 56.69 87 PRO A N 1
ATOM 697 C CA . PRO A 1 87 ? -5.752 2.007 16.826 1.00 56.69 87 PRO A CA 1
ATOM 698 C C . PRO A 1 87 ? -7.183 1.892 17.375 1.00 56.69 87 PRO A C 1
ATOM 700 O O . PRO A 1 87 ? -8.070 2.624 16.938 1.00 56.69 87 PRO A O 1
ATOM 703 N N . LYS A 1 88 ? -7.392 0.924 18.275 1.00 49.47 88 LYS A N 1
ATOM 704 C CA . LYS A 1 88 ? -8.650 0.723 19.009 1.00 49.47 88 LYS A CA 1
ATOM 705 C C . LYS A 1 88 ? -8.882 1.819 20.039 1.00 49.47 88 LYS A C 1
ATOM 707 O O . LYS A 1 88 ? -7.880 2.249 20.652 1.00 49.47 88 LYS A O 1
#

pLDDT: mean 82.66, std 8.33, range [47.44, 91.12]

Mean predicted aligned error: 6.04 Å

Nearest PDB structures (foldseek):
  3npd-assembly1_A  TM=8.742E-01  e=2.673E-04  Pseudomonas aeruginosa
  6i2v-assembly1_A  TM=6.847E-01  e=3.713E-01  Vibrio vulnificus
  3cni-assembly1_A-2  TM=3.502E-01  e=4.236E-01  Thermotoga maritima MSB8
  7po0-assembly1_a  TM=6.065E-01  e=3.966E+00  Homo sapiens

Sequence (88 aa):
MNETITLDSTCYNEKDNSVSYFYSVTGELDNATYMNTHYAAFKQALQDAVDNSVEMEEYRKFGTSIRYIYYSGSSKRQLAAFSFNSPK

Solvent-accessible surface area (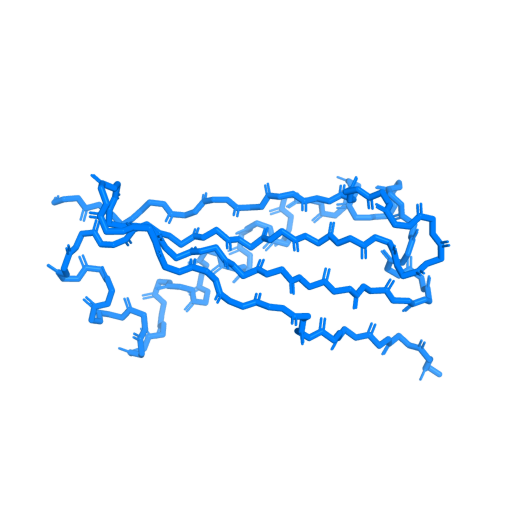backbone atoms only — not comparable to full-atom values): 4807 Å² total; per-residue (Å²): 137,72,67,43,81,40,81,74,49,77,46,76,39,76,92,72,37,28,39,38,38,36,30,34,22,32,55,73,69,42,32,47,66,55,49,55,75,43,36,67,59,53,51,50,54,52,48,50,48,50,67,72,30,71,81,39,45,55,40,31,77,70,43,28,25,43,29,46,34,36,25,18,59,86,76,72,41,79,51,50,74,48,76,49,73,35,73,125

Secondary structure (DSSP, 8-state):
---EEEEEEEEEEGGGTEEEEEEEEESGGG-HHHHHHTHHHHHHHHHHHHHH-HHHHHHHHTT-EEEEEEEETTT--EEEEEEEPPP-

Organism: Phocaeicola vulgatus (NCBI:txid821)

Foldseek 3Di:
DPWDKDFPDWDQDPVQLEIATEIEIDDPLLDLVVCVVCVVVVLVVVQVCCVPDPVNVVCLVVQYKYKYWYAYNVPRDTSDIHIGTRDD

Radius of gyration: 13.52 Å; Cα contacts (8 Å, |Δi|>4): 154; chains: 1; bounding box: 30×24×37 Å